Protein AF-F9QA20-F1 (afdb_monomer_lite)

Radius of gyration: 27.25 Å; chains: 1; bounding box: 86×48×30 Å

Secondary structure (DSSP, 8-state):
----------------------------------EEEEEEEEE-SS-EEEEEEEEETTEEEEEEEEETTEEEEEEEEB-TT--SS-EEEETTEEEEE-SS-STTTTTTPPEEEEEEE-SS-EEEEEEEEEE-HHHHHHTT-

Organism: NCBI:txid1035188

Sequence (141 aa):
MKYLKVLSIATLVTLAAACSQNDKPKQMEKKPSTSLVKNAVYNCGGKTLTVNYTFEGKTPISATAYLDNQRIAREMPFDDSYKSLPTFKLDNHRLTLDDGFGPETATTTDVVTLTEATKASDKILAKNCMINAEATAKANQ

Structure (mmCIF, N/CA/C/O backbone):
data_AF-F9QA20-F1
#
_entry.id   AF-F9QA20-F1
#
loop_
_atom_site.group_PDB
_atom_site.id
_atom_site.type_symbol
_atom_site.label_atom_id
_atom_site.label_alt_id
_atom_site.label_comp_id
_atom_site.label_asym_id
_atom_site.label_entity_id
_atom_site.label_seq_id
_atom_site.pdbx_PDB_ins_code
_atom_site.Cartn_x
_atom_site.Cartn_y
_atom_site.Cartn_z
_atom_site.occupancy
_atom_site.B_iso_or_equiv
_atom_site.auth_seq_id
_atom_site.auth_comp_id
_atom_site.auth_asym_id
_atom_site.auth_atom_id
_atom_site.pdbx_PDB_model_num
ATOM 1 N N . MET A 1 1 ? 62.215 -33.985 3.557 1.00 37.22 1 MET A N 1
ATOM 2 C CA . MET A 1 1 ? 63.631 -33.576 3.460 1.00 37.22 1 MET A CA 1
ATOM 3 C C . MET A 1 1 ? 63.727 -32.114 3.860 1.00 37.22 1 MET A C 1
ATOM 5 O O . MET A 1 1 ? 62.857 -31.340 3.484 1.00 37.22 1 MET A O 1
ATOM 9 N N . LYS A 1 2 ? 64.710 -31.790 4.707 1.00 47.50 2 LYS A N 1
ATOM 10 C CA . LYS A 1 2 ? 65.148 -30.425 5.048 1.00 47.50 2 LYS A CA 1
ATOM 11 C C . LYS A 1 2 ? 65.890 -29.804 3.848 1.00 47.50 2 LYS A C 1
ATOM 13 O O . LYS A 1 2 ? 66.030 -30.477 2.834 1.00 47.50 2 LYS A O 1
ATOM 18 N N . TYR A 1 3 ? 66.420 -28.594 4.064 1.00 52.34 3 TYR A N 1
ATOM 19 C CA . TYR A 1 3 ? 67.366 -27.808 3.247 1.00 52.34 3 TYR A CA 1
ATOM 20 C C . TYR A 1 3 ? 66.673 -26.762 2.345 1.00 52.34 3 TYR A C 1
ATOM 22 O O . TYR A 1 3 ? 65.712 -27.084 1.670 1.00 52.34 3 TYR A O 1
ATOM 30 N N . LEU A 1 4 ? 67.073 -25.489 2.279 1.00 40.41 4 LEU A N 1
ATOM 31 C CA . LEU A 1 4 ? 68.143 -24.752 2.952 1.00 40.41 4 LEU A CA 1
ATOM 32 C C . LEU A 1 4 ? 67.872 -23.239 2.796 1.00 40.41 4 LEU A C 1
ATOM 34 O O . LEU A 1 4 ? 67.339 -22.800 1.783 1.00 40.41 4 LEU A O 1
ATOM 38 N N . LYS A 1 5 ? 68.294 -22.470 3.805 1.00 45.84 5 LYS A N 1
ATOM 39 C CA . LYS A 1 5 ? 68.614 -21.029 3.779 1.00 45.84 5 LYS A CA 1
ATOM 40 C C . LYS A 1 5 ? 69.287 -20.588 2.472 1.00 45.84 5 LYS A C 1
ATOM 42 O O . LYS A 1 5 ? 70.161 -21.330 2.050 1.00 45.84 5 LYS A O 1
ATOM 47 N N . VAL A 1 6 ? 69.064 -19.342 2.020 1.00 44.84 6 VAL A N 1
ATOM 48 C CA . VAL A 1 6 ? 70.131 -18.338 1.758 1.00 44.84 6 VAL A CA 1
ATOM 49 C C . VAL A 1 6 ? 69.554 -16.908 1.842 1.00 44.84 6 VAL A C 1
ATOM 51 O O . VAL A 1 6 ? 68.440 -16.639 1.407 1.00 44.84 6 VAL A O 1
ATOM 54 N N . LEU A 1 7 ? 70.351 -16.040 2.472 1.00 42.94 7 LEU A N 1
ATOM 55 C CA . LEU A 1 7 ? 70.215 -14.607 2.739 1.00 42.94 7 LEU A CA 1
ATOM 56 C C . LEU A 1 7 ? 70.669 -13.705 1.566 1.00 42.94 7 LEU A C 1
ATOM 58 O O . LEU A 1 7 ? 71.515 -14.110 0.775 1.00 42.94 7 LEU A O 1
ATOM 62 N N . SER A 1 8 ? 70.265 -12.426 1.664 1.00 43.22 8 SER A N 1
ATOM 63 C CA . SER A 1 8 ? 70.865 -11.211 1.061 1.00 43.22 8 SER A CA 1
ATOM 64 C C . SER A 1 8 ? 70.526 -10.982 -0.421 1.00 43.22 8 SER A C 1
ATOM 66 O O . SER A 1 8 ? 70.498 -11.915 -1.206 1.00 43.22 8 SER A O 1
ATOM 68 N N . ILE A 1 9 ? 70.240 -9.765 -0.900 1.00 48.94 9 ILE A N 1
ATOM 69 C CA . ILE A 1 9 ? 71.041 -8.538 -0.779 1.00 48.94 9 ILE A CA 1
ATOM 70 C C . ILE A 1 9 ? 70.123 -7.300 -0.766 1.00 48.94 9 ILE A C 1
ATOM 72 O O . ILE A 1 9 ? 69.184 -7.190 -1.551 1.00 48.94 9 ILE A O 1
ATOM 76 N N . ALA A 1 10 ? 70.436 -6.356 0.122 1.00 50.38 10 ALA A N 1
ATOM 77 C CA . ALA A 1 10 ? 69.853 -5.023 0.165 1.00 50.38 10 ALA A CA 1
ATOM 78 C C . ALA A 1 10 ? 70.326 -4.178 -1.028 1.00 50.38 10 ALA A C 1
ATOM 80 O O . ALA A 1 10 ? 71.527 -4.049 -1.260 1.00 50.38 10 ALA A O 1
ATOM 81 N N . THR A 1 11 ? 69.397 -3.543 -1.738 1.00 48.59 11 THR A N 1
ATOM 82 C CA . THR A 1 11 ? 69.694 -2.403 -2.612 1.00 48.59 11 THR A CA 1
ATOM 83 C C . THR A 1 11 ? 68.926 -1.191 -2.100 1.00 48.59 11 THR A C 1
ATOM 85 O O . THR A 1 11 ? 67.700 -1.135 -2.133 1.00 48.59 11 THR A O 1
ATOM 88 N N . LEU A 1 12 ? 69.685 -0.240 -1.555 1.00 48.28 12 LEU A N 1
ATOM 89 C CA . LEU A 1 12 ? 69.250 1.122 -1.272 1.00 48.28 12 LEU A CA 1
ATOM 90 C C . LEU A 1 12 ? 68.921 1.812 -2.598 1.00 48.28 12 LEU A C 1
ATOM 92 O O . LEU A 1 12 ? 69.809 1.976 -3.432 1.00 48.28 12 LEU A O 1
ATOM 96 N N . VAL A 1 13 ? 67.679 2.266 -2.760 1.00 49.03 13 VAL A N 1
ATOM 97 C CA . VAL A 1 13 ? 67.348 3.328 -3.712 1.00 49.03 13 VAL A CA 1
ATOM 98 C C . VAL A 1 13 ? 66.612 4.436 -2.963 1.00 49.03 13 VAL A C 1
ATOM 100 O O . VAL A 1 13 ? 65.650 4.221 -2.232 1.00 49.03 13 VAL A O 1
ATOM 103 N N . THR A 1 14 ? 67.202 5.608 -3.130 1.00 47.28 14 THR A N 1
ATOM 104 C CA . THR A 1 14 ? 66.919 6.967 -2.675 1.00 47.28 14 THR A CA 1
ATOM 105 C C . THR A 1 14 ? 65.450 7.372 -2.520 1.00 47.28 14 THR A C 1
ATOM 107 O O . THR A 1 14 ? 64.621 7.106 -3.387 1.00 47.28 14 THR A O 1
ATOM 110 N N . LEU A 1 15 ? 65.175 8.129 -1.449 1.00 48.78 15 LEU A N 1
ATOM 111 C CA . LEU A 1 15 ? 63.938 8.884 -1.241 1.00 48.78 15 LEU A CA 1
ATOM 112 C C . LEU A 1 15 ? 63.710 9.907 -2.364 1.00 48.78 15 LEU A C 1
ATOM 114 O O . LEU A 1 15 ? 64.561 10.759 -2.612 1.00 48.78 15 LEU A O 1
ATOM 118 N N . ALA A 1 16 ? 62.509 9.888 -2.937 1.00 43.69 16 ALA A N 1
ATOM 119 C CA . ALA A 1 16 ? 61.883 11.044 -3.562 1.00 43.69 16 ALA A CA 1
ATOM 120 C C . ALA A 1 16 ? 60.413 11.098 -3.128 1.00 43.69 16 ALA A C 1
ATOM 122 O O . ALA A 1 16 ? 59.760 10.078 -2.910 1.00 43.69 16 ALA A O 1
ATOM 123 N N . ALA A 1 17 ? 59.955 12.319 -2.902 1.00 46.56 17 ALA A N 1
ATOM 124 C CA . ALA A 1 17 ? 58.760 12.669 -2.168 1.00 46.56 17 ALA A CA 1
ATOM 125 C C . ALA A 1 17 ? 57.440 12.329 -2.888 1.00 46.56 17 ALA A C 1
ATOM 127 O O . ALA A 1 17 ? 57.344 12.399 -4.106 1.00 46.56 17 ALA A O 1
ATOM 128 N N . ALA A 1 18 ? 56.432 12.054 -2.055 1.00 41.38 18 ALA A N 1
ATOM 129 C CA . ALA A 1 18 ? 55.031 12.468 -2.165 1.00 41.38 18 ALA A CA 1
ATOM 130 C C . ALA A 1 18 ? 54.280 12.279 -3.503 1.00 41.38 18 ALA A C 1
ATOM 132 O O . ALA A 1 18 ? 54.415 13.069 -4.431 1.00 41.38 18 ALA A O 1
ATOM 133 N N . CYS A 1 19 ? 53.375 11.291 -3.507 1.00 36.91 19 CYS A N 1
ATOM 134 C CA . CYS A 1 19 ? 51.916 11.411 -3.707 1.00 36.91 19 CYS A CA 1
ATOM 135 C C . CYS A 1 19 ? 51.381 10.127 -4.355 1.00 36.91 19 CYS A C 1
ATOM 137 O O . CYS A 1 19 ? 51.406 9.964 -5.572 1.00 36.91 19 CYS A O 1
ATOM 139 N N . SER A 1 20 ? 50.870 9.210 -3.531 1.00 40.53 20 SER A N 1
ATOM 140 C CA . SER A 1 20 ? 50.111 8.052 -4.004 1.00 40.53 20 SER A CA 1
ATOM 141 C C . SER A 1 20 ? 48.804 8.519 -4.645 1.00 40.53 20 SER A C 1
ATOM 143 O O . SER A 1 20 ? 47.886 8.955 -3.949 1.00 40.53 20 SER A O 1
ATOM 145 N N . GLN A 1 21 ? 48.698 8.392 -5.965 1.00 44.31 21 GLN A N 1
ATOM 146 C CA . GLN A 1 21 ? 47.415 8.404 -6.660 1.00 44.31 21 GLN A CA 1
ATOM 147 C C . GLN A 1 21 ? 46.732 7.055 -6.413 1.00 44.31 21 GLN A C 1
ATOM 149 O O . GLN A 1 21 ? 46.955 6.078 -7.117 1.00 44.31 21 GLN A O 1
ATOM 154 N N . ASN A 1 22 ? 45.921 6.999 -5.357 1.00 44.44 22 ASN A N 1
ATOM 155 C CA . ASN A 1 22 ? 44.878 5.990 -5.237 1.00 44.44 22 ASN A CA 1
ATOM 156 C C . ASN A 1 22 ? 43.675 6.481 -6.046 1.00 44.44 22 ASN A C 1
ATOM 158 O O . ASN A 1 22 ? 42.887 7.286 -5.546 1.00 44.44 22 ASN A O 1
ATOM 162 N N . ASP A 1 23 ? 43.520 5.979 -7.270 1.00 47.19 23 ASP A N 1
ATOM 163 C CA . ASP A 1 23 ? 42.251 6.031 -7.993 1.00 47.19 23 ASP A CA 1
ATOM 164 C C . ASP A 1 23 ? 41.222 5.176 -7.241 1.00 47.19 23 ASP A C 1
ATOM 166 O O . ASP A 1 23 ? 41.064 3.975 -7.460 1.00 47.19 23 ASP A O 1
ATOM 170 N N . LYS A 1 24 ? 40.529 5.804 -6.288 1.00 42.19 24 LYS A N 1
ATOM 171 C CA . LYS A 1 24 ? 39.269 5.280 -5.766 1.00 42.19 24 LYS A CA 1
ATOM 172 C C . LYS A 1 24 ? 38.178 5.641 -6.777 1.00 42.19 24 LYS A C 1
ATOM 174 O O . LYS A 1 24 ? 38.083 6.817 -7.138 1.00 42.19 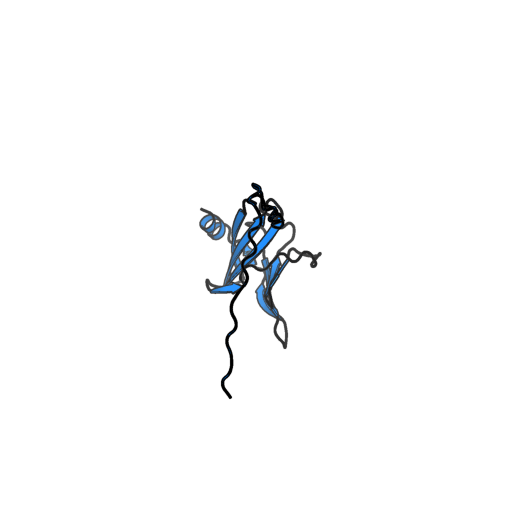24 LYS A O 1
ATOM 179 N N . PRO A 1 25 ? 37.332 4.692 -7.219 1.00 42.91 25 PRO A N 1
ATOM 180 C CA . PRO A 1 25 ? 36.170 5.032 -8.024 1.00 42.91 25 PRO A CA 1
ATOM 181 C C . PRO A 1 25 ? 35.351 6.062 -7.249 1.00 42.91 25 PRO A C 1
ATOM 183 O O . PRO A 1 25 ? 35.024 5.847 -6.079 1.00 42.91 25 PRO A O 1
ATOM 186 N N . LYS A 1 26 ? 35.079 7.203 -7.893 1.00 40.94 26 LYS A N 1
ATOM 187 C CA . LYS A 1 26 ? 34.163 8.226 -7.392 1.00 40.94 26 LYS A CA 1
ATOM 188 C C . LYS A 1 26 ? 32.850 7.526 -7.053 1.00 40.94 26 LYS A C 1
ATOM 190 O O . LYS A 1 26 ? 32.061 7.231 -7.948 1.00 40.94 26 LYS A O 1
ATOM 195 N N . GLN A 1 27 ? 32.617 7.256 -5.770 1.00 45.16 27 GLN A N 1
ATOM 196 C CA . GLN A 1 27 ? 31.257 7.113 -5.290 1.00 45.16 27 GLN A CA 1
ATOM 197 C C . GLN A 1 27 ? 30.594 8.437 -5.644 1.00 45.16 27 GLN A C 1
ATOM 199 O O . GLN A 1 27 ? 30.976 9.485 -5.124 1.00 45.16 27 GLN A O 1
ATOM 204 N N . MET A 1 28 ? 29.686 8.402 -6.618 1.00 46.12 28 MET A N 1
ATOM 205 C CA . MET A 1 28 ? 28.728 9.477 -6.794 1.00 46.12 28 MET A CA 1
ATOM 206 C C . MET A 1 28 ? 27.994 9.555 -5.466 1.00 46.12 28 MET A C 1
ATOM 208 O O . MET A 1 28 ? 27.194 8.683 -5.136 1.00 46.12 28 MET A O 1
ATOM 212 N N . GLU A 1 29 ? 28.366 10.548 -4.670 1.00 46.53 29 GLU A N 1
ATOM 213 C CA . GLU A 1 29 ? 27.689 10.914 -3.445 1.00 46.53 29 GLU A CA 1
ATOM 214 C C . GLU A 1 29 ? 26.242 11.209 -3.853 1.00 46.53 29 GLU A C 1
ATOM 216 O O . GLU A 1 29 ? 25.938 12.252 -4.438 1.00 46.53 29 GLU A O 1
ATOM 221 N N . LYS A 1 30 ? 25.358 10.212 -3.686 1.00 50.62 30 LYS A N 1
ATOM 222 C CA . LYS A 1 30 ? 23.923 10.359 -3.917 1.00 50.62 30 LYS A CA 1
ATOM 223 C C . LYS A 1 30 ? 23.512 11.436 -2.923 1.00 50.62 30 LYS A C 1
ATOM 225 O O . LYS A 1 30 ? 23.455 11.172 -1.723 1.00 50.62 30 LYS A O 1
ATOM 230 N N . LYS A 1 31 ? 23.319 12.667 -3.416 1.00 48.53 31 LYS A N 1
ATOM 231 C CA . LYS A 1 31 ? 22.705 13.774 -2.673 1.00 48.53 31 LYS A CA 1
ATOM 232 C C . LYS A 1 31 ? 21.593 13.167 -1.814 1.00 48.53 31 LYS A C 1
ATOM 234 O O . LYS A 1 31 ? 20.824 12.392 -2.387 1.00 48.53 31 LYS A O 1
ATOM 239 N N . PRO A 1 32 ? 21.501 13.452 -0.502 1.00 48.28 32 PRO A N 1
ATOM 240 C CA . PRO A 1 32 ? 20.461 12.865 0.330 1.00 48.28 32 PRO A CA 1
ATOM 241 C C . PRO A 1 32 ? 19.111 13.227 -0.290 1.00 48.28 32 PRO A C 1
ATOM 243 O O . PRO A 1 32 ? 18.667 14.374 -0.227 1.00 48.28 32 PRO A O 1
ATOM 246 N N . SER A 1 33 ? 18.501 12.273 -0.992 1.00 61.28 33 SER A N 1
ATOM 247 C CA . SER A 1 33 ? 17.148 12.419 -1.494 1.00 61.28 33 SER A CA 1
ATOM 248 C C . SER A 1 33 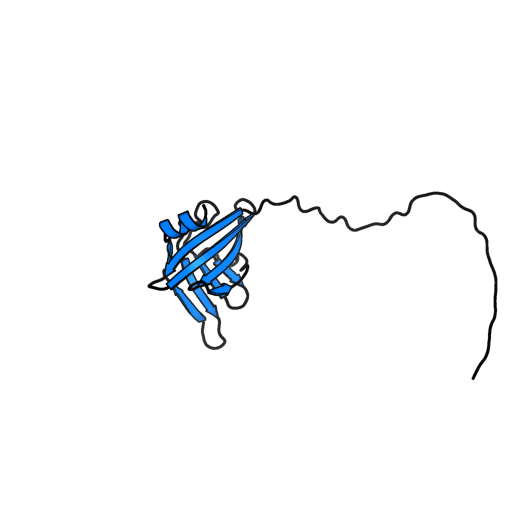? 16.280 12.318 -0.257 1.00 61.28 33 SER A C 1
ATOM 250 O O . SER A 1 33 ? 16.210 11.257 0.360 1.00 61.28 33 SER A O 1
ATOM 252 N N . THR A 1 34 ? 15.692 13.434 0.164 1.00 82.00 34 THR A N 1
ATOM 253 C CA . THR A 1 34 ? 14.754 13.439 1.282 1.00 82.00 34 THR A CA 1
ATOM 254 C C . THR A 1 34 ? 13.590 12.527 0.910 1.00 82.00 34 THR A C 1
ATOM 256 O O . THR A 1 34 ? 12.760 12.880 0.073 1.00 82.00 34 THR A O 1
ATOM 259 N N . SER A 1 35 ? 13.578 11.321 1.473 1.00 88.00 35 SER A N 1
ATOM 260 C CA . SER A 1 35 ? 12.498 10.365 1.279 1.00 88.00 35 SER A CA 1
ATOM 261 C C . SER A 1 35 ? 11.276 10.841 2.055 1.00 88.00 35 SER A C 1
ATOM 263 O O . SER A 1 35 ? 11.372 11.104 3.255 1.00 88.00 35 SER A O 1
ATOM 265 N N . LEU A 1 36 ? 10.136 10.937 1.380 1.00 94.88 36 LEU A N 1
ATOM 266 C CA . LEU A 1 36 ? 8.844 11.215 1.997 1.00 94.88 36 LEU A CA 1
ATOM 267 C C . LEU A 1 36 ? 8.138 9.886 2.261 1.00 94.88 36 LEU A C 1
ATOM 269 O O . LEU A 1 36 ? 8.033 9.059 1.358 1.00 94.88 36 LEU A O 1
ATOM 273 N N . VAL A 1 37 ? 7.626 9.699 3.476 1.00 96.50 37 VAL A N 1
ATOM 274 C CA . VAL A 1 37 ? 6.792 8.545 3.827 1.00 96.50 37 VAL A CA 1
ATOM 275 C C . VAL A 1 37 ? 5.361 9.017 4.066 1.00 96.50 37 VAL A C 1
ATOM 277 O O . VAL A 1 37 ? 5.144 10.011 4.757 1.00 96.50 37 VAL A O 1
ATOM 280 N N . LYS A 1 38 ? 4.390 8.311 3.483 1.00 97.50 38 LYS A N 1
ATOM 281 C CA . LYS A 1 38 ? 2.953 8.502 3.716 1.00 97.50 38 LYS A CA 1
ATOM 282 C C . LYS A 1 38 ? 2.348 7.184 4.174 1.00 97.50 38 LYS A C 1
ATOM 284 O O . LYS A 1 38 ? 2.525 6.167 3.506 1.00 97.50 38 LYS A O 1
ATOM 289 N N . ASN A 1 39 ? 1.621 7.209 5.283 1.00 97.94 39 ASN A N 1
ATOM 290 C CA . ASN A 1 39 ? 0.903 6.039 5.780 1.00 97.94 39 ASN A CA 1
ATOM 291 C C . ASN A 1 39 ? -0.555 6.119 5.325 1.00 97.94 39 ASN A C 1
ATOM 293 O O . ASN A 1 39 ? -1.183 7.160 5.483 1.00 97.94 39 ASN A O 1
ATOM 297 N N . ALA A 1 40 ? -1.108 5.042 4.788 1.00 98.56 40 ALA A N 1
ATOM 298 C CA . ALA A 1 40 ? -2.518 4.949 4.432 1.00 98.56 40 ALA A CA 1
ATOM 299 C C . ALA A 1 40 ? -3.135 3.732 5.112 1.00 98.56 40 ALA A C 1
ATOM 301 O O . ALA A 1 40 ? -2.553 2.646 5.113 1.00 98.56 40 ALA A O 1
ATOM 302 N N . VAL A 1 41 ? -4.306 3.922 5.709 1.00 98.69 41 VAL A N 1
ATOM 303 C CA . VAL A 1 41 ? -5.064 2.866 6.375 1.00 98.69 41 VAL A CA 1
ATOM 304 C C . VAL A 1 41 ? -6.352 2.655 5.598 1.00 98.69 41 VAL A C 1
ATOM 306 O O . VAL A 1 41 ? -7.076 3.607 5.323 1.00 98.69 41 VAL A O 1
ATOM 309 N N . TYR A 1 42 ? -6.648 1.406 5.273 1.00 98.69 42 TYR A N 1
ATOM 310 C CA . TYR A 1 42 ? -7.761 1.005 4.429 1.00 98.69 42 TYR A CA 1
ATOM 311 C C . TYR A 1 42 ? -8.691 0.033 5.155 1.00 98.69 42 TYR A C 1
ATOM 313 O O . TYR A 1 42 ? -8.245 -0.803 5.946 1.00 98.69 42 TYR A O 1
ATOM 321 N N . ASN A 1 43 ? -9.979 0.097 4.822 1.00 98.31 43 ASN A N 1
ATOM 322 C CA . ASN A 1 43 ? -10.971 -0.914 5.169 1.00 98.31 43 ASN A CA 1
ATOM 323 C C . ASN A 1 43 ? -11.245 -1.807 3.953 1.00 98.31 43 ASN A C 1
ATOM 325 O O . ASN A 1 43 ? -11.716 -1.338 2.920 1.00 98.31 43 ASN A O 1
ATOM 329 N N . CYS A 1 44 ? -10.975 -3.101 4.098 1.00 97.50 44 CYS A N 1
ATOM 330 C CA . CYS A 1 44 ? -11.057 -4.107 3.044 1.00 97.50 44 CYS A CA 1
ATOM 331 C C . CYS A 1 44 ? -12.153 -5.144 3.336 1.00 97.50 44 CYS A C 1
ATOM 333 O O . CYS A 1 44 ? -11.880 -6.345 3.378 1.00 97.50 44 CYS A O 1
ATOM 335 N N . GLY A 1 45 ? -13.378 -4.695 3.624 1.00 89.62 45 GLY A N 1
ATOM 336 C CA . GLY A 1 45 ? -14.502 -5.599 3.899 1.00 89.62 45 GLY A CA 1
ATOM 337 C C . GLY A 1 45 ? -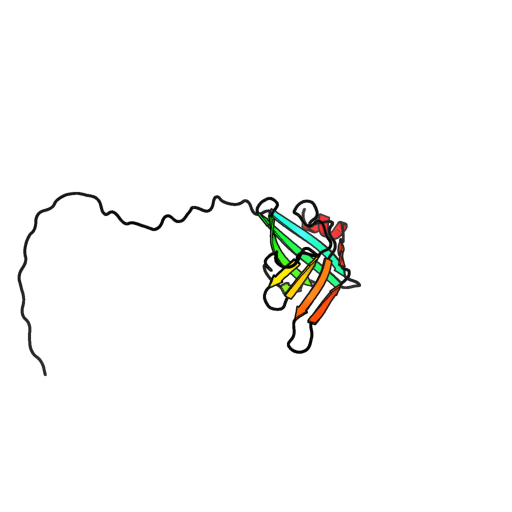14.316 -6.418 5.181 1.00 89.62 45 GLY A C 1
ATOM 338 O O . GLY A 1 45 ? -14.504 -7.631 5.176 1.00 89.62 45 GLY A O 1
ATOM 339 N N . GLY A 1 46 ? -13.911 -5.756 6.270 1.00 91.44 46 GLY A N 1
ATOM 340 C CA . GLY A 1 46 ? -13.715 -6.376 7.589 1.00 91.44 46 GLY A CA 1
ATOM 341 C C . GLY A 1 46 ? -12.258 -6.676 7.949 1.00 91.44 46 GLY A C 1
ATOM 342 O O . GLY A 1 46 ? -11.983 -7.056 9.083 1.00 91.44 46 GLY A O 1
ATOM 343 N N . LYS A 1 47 ? -11.330 -6.466 7.011 1.00 96.75 47 LYS A N 1
ATOM 344 C CA . LYS A 1 47 ? -9.884 -6.455 7.263 1.00 96.75 47 LYS A CA 1
ATOM 345 C C . LYS A 1 47 ? -9.351 -5.034 7.258 1.00 96.75 47 LYS A C 1
ATOM 347 O O . LYS A 1 47 ? -9.841 -4.197 6.498 1.00 96.75 47 LYS A O 1
ATOM 352 N N . THR A 1 48 ? -8.305 -4.799 8.035 1.00 98.25 48 THR A N 1
ATOM 353 C CA . THR A 1 48 ? -7.567 -3.535 8.010 1.00 98.25 48 THR A CA 1
ATOM 354 C C . THR A 1 48 ? -6.267 -3.739 7.254 1.00 98.25 48 THR A C 1
ATOM 356 O O . THR A 1 48 ? -5.429 -4.541 7.660 1.00 98.25 48 THR A O 1
ATOM 359 N N . LEU A 1 49 ? -6.084 -3.005 6.161 1.00 98.69 49 LEU A N 1
ATOM 360 C CA . LEU A 1 49 ? -4.811 -2.946 5.449 1.00 98.69 49 LEU A CA 1
ATOM 361 C C . LEU A 1 49 ? -4.147 -1.609 5.772 1.00 98.69 49 LEU A C 1
ATOM 363 O O . LEU A 1 49 ? -4.741 -0.563 5.551 1.00 98.69 49 LEU A O 1
ATOM 367 N N . THR A 1 50 ? -2.916 -1.633 6.264 1.00 98.62 50 THR A N 1
ATOM 368 C CA . THR A 1 50 ? -2.083 -0.437 6.422 1.00 98.62 50 THR A CA 1
ATOM 369 C C . THR A 1 50 ? -0.936 -0.518 5.432 1.00 98.62 50 THR A C 1
ATOM 371 O O . THR A 1 50 ? -0.264 -1.549 5.349 1.00 98.62 50 THR A O 1
ATOM 374 N N . VAL A 1 51 ? -0.699 0.557 4.686 1.00 98.69 51 VAL A N 1
ATOM 375 C CA . VAL A 1 51 ? 0.400 0.640 3.727 1.00 98.69 51 VAL A CA 1
ATOM 376 C C . VAL A 1 51 ? 1.236 1.882 3.989 1.00 98.69 51 VAL A C 1
ATOM 378 O O . VAL A 1 51 ? 0.712 2.990 4.066 1.00 98.69 51 VAL A O 1
ATOM 381 N N . ASN A 1 52 ? 2.547 1.688 4.088 1.00 98.38 52 ASN A N 1
ATOM 382 C CA . ASN A 1 52 ? 3.514 2.773 4.180 1.00 98.38 52 ASN A CA 1
ATOM 383 C C . ASN A 1 52 ? 4.150 2.951 2.804 1.00 98.38 52 ASN A C 1
ATOM 385 O O . ASN A 1 52 ? 4.872 2.062 2.341 1.00 98.38 52 ASN A O 1
ATOM 389 N N . TYR A 1 53 ? 3.883 4.084 2.166 1.00 98.44 53 TYR A N 1
ATOM 390 C CA . TYR A 1 53 ? 4.419 4.436 0.860 1.00 98.44 53 TYR A CA 1
ATOM 391 C C . TYR A 1 53 ? 5.633 5.335 1.008 1.00 98.44 53 TYR A C 1
ATOM 393 O O . TYR A 1 53 ? 5.579 6.352 1.697 1.00 98.44 53 TYR A O 1
ATOM 401 N N . THR A 1 54 ? 6.710 4.976 0.322 1.00 98.25 54 THR A N 1
ATOM 402 C CA . THR A 1 54 ? 7.934 5.771 0.251 1.00 98.25 54 THR A CA 1
ATOM 403 C C . THR A 1 54 ? 8.013 6.449 -1.106 1.00 98.25 54 THR A C 1
ATOM 405 O O . THR A 1 54 ? 7.831 5.798 -2.136 1.00 98.25 54 THR A O 1
ATOM 408 N N . PHE A 1 55 ? 8.336 7.737 -1.106 1.00 97.38 55 PHE A N 1
ATOM 409 C CA . PHE A 1 55 ? 8.536 8.553 -2.297 1.00 97.38 55 PHE A CA 1
ATOM 410 C C . PHE A 1 55 ? 9.919 9.211 -2.277 1.00 97.38 55 PHE A C 1
ATOM 412 O O . PHE A 1 55 ? 10.395 9.646 -1.227 1.00 97.38 55 PHE A O 1
ATOM 419 N N . GLU A 1 56 ? 10.531 9.361 -3.451 1.00 95.44 56 GLU A N 1
ATOM 420 C CA . GLU A 1 56 ? 11.634 10.298 -3.689 1.00 95.44 56 GLU A CA 1
ATOM 421 C C . GLU A 1 56 ? 11.083 11.457 -4.535 1.00 95.44 56 GLU A C 1
ATOM 423 O O . GLU A 1 56 ? 10.794 11.317 -5.727 1.00 95.44 56 GLU A O 1
ATOM 428 N N . GLY A 1 57 ? 10.870 12.618 -3.908 1.00 92.69 57 GLY A N 1
ATOM 429 C CA . GLY A 1 57 ? 10.166 13.732 -4.546 1.00 92.69 57 GLY A CA 1
ATOM 430 C C . GLY A 1 57 ? 8.723 13.355 -4.905 1.00 92.69 57 GLY A C 1
ATOM 431 O O . GLY A 1 57 ? 7.919 13.073 -4.022 1.00 92.69 57 GLY A O 1
ATOM 432 N N . LYS A 1 58 ? 8.394 13.360 -6.203 1.00 92.31 58 LYS A N 1
ATOM 433 C CA . LYS A 1 58 ? 7.073 12.945 -6.719 1.00 92.31 58 LYS A CA 1
ATOM 434 C C . LYS A 1 58 ? 7.017 11.479 -7.151 1.00 92.31 58 LYS A C 1
ATOM 436 O O . LYS A 1 58 ? 5.950 11.005 -7.527 1.00 92.31 58 LYS A O 1
ATOM 441 N N . THR A 1 59 ? 8.146 10.779 -7.117 1.00 93.56 59 THR A N 1
ATOM 442 C CA . THR A 1 59 ? 8.261 9.422 -7.647 1.00 93.56 59 THR A CA 1
ATOM 443 C C . THR A 1 59 ? 7.965 8.405 -6.547 1.00 93.56 59 THR A C 1
ATOM 445 O O . THR A 1 59 ? 8.643 8.442 -5.516 1.00 93.56 59 THR A O 1
ATOM 448 N N . PRO A 1 60 ? 6.987 7.498 -6.726 1.00 96.19 60 PRO A N 1
ATOM 449 C CA . PRO A 1 60 ? 6.787 6.379 -5.812 1.00 96.19 60 PRO A CA 1
ATOM 450 C C . PRO A 1 60 ? 7.970 5.412 -5.895 1.00 96.19 60 PRO A C 1
ATOM 452 O O . PRO A 1 60 ? 8.417 5.059 -6.981 1.00 96.19 60 PRO A O 1
ATOM 455 N N . ILE A 1 61 ? 8.476 4.988 -4.739 1.00 97.38 61 ILE A N 1
ATOM 456 C CA . ILE A 1 61 ? 9.653 4.119 -4.632 1.00 97.38 61 ILE A CA 1
ATOM 457 C C . ILE A 1 61 ? 9.266 2.749 -4.113 1.00 97.38 61 ILE A C 1
ATOM 459 O O . ILE A 1 61 ? 9.606 1.744 -4.734 1.00 97.38 61 ILE A O 1
ATOM 463 N N . SER A 1 62 ? 8.554 2.690 -2.987 1.00 98.06 62 SER A N 1
ATOM 464 C CA . SER A 1 62 ? 8.178 1.410 -2.399 1.00 98.06 62 SER A CA 1
ATOM 465 C C . SER A 1 62 ? 6.923 1.468 -1.538 1.00 98.06 62 SER A C 1
ATOM 467 O O . SER A 1 62 ? 6.511 2.536 -1.085 1.00 98.06 62 SER A O 1
ATOM 469 N N . ALA A 1 63 ? 6.338 0.298 -1.287 1.00 98.50 63 ALA A N 1
ATOM 470 C CA . ALA A 1 63 ? 5.210 0.102 -0.388 1.00 98.50 63 ALA A CA 1
ATOM 471 C C . ALA A 1 63 ? 5.494 -1.032 0.609 1.00 98.50 63 ALA A C 1
ATOM 473 O O . ALA A 1 63 ? 5.904 -2.128 0.228 1.00 98.50 63 ALA A O 1
ATOM 474 N N . THR A 1 64 ? 5.243 -0.802 1.896 1.00 98.62 64 THR A N 1
ATOM 475 C CA . THR A 1 64 ? 5.245 -1.858 2.924 1.00 98.62 64 THR A CA 1
ATOM 476 C C . THR A 1 64 ? 3.822 -2.082 3.405 1.00 98.62 64 THR A C 1
ATOM 478 O O . THR A 1 64 ? 3.190 -1.134 3.859 1.00 98.62 64 THR A O 1
ATOM 481 N N . ALA A 1 65 ? 3.330 -3.318 3.324 1.00 98.44 65 ALA A N 1
ATOM 482 C CA . ALA A 1 65 ? 1.937 -3.652 3.602 1.00 98.44 65 ALA A CA 1
ATOM 483 C C . ALA A 1 65 ? 1.783 -4.497 4.875 1.00 98.44 65 ALA A C 1
ATOM 485 O O . ALA A 1 65 ? 2.509 -5.475 5.099 1.00 98.44 65 ALA A O 1
ATOM 486 N N . TYR A 1 66 ? 0.784 -4.136 5.675 1.00 98.50 66 TYR A N 1
ATOM 487 C CA . TYR A 1 66 ? 0.371 -4.816 6.894 1.00 98.50 66 TYR A CA 1
ATOM 488 C C . TYR A 1 66 ? -1.112 -5.152 6.797 1.00 98.50 66 TYR A C 1
ATOM 490 O O . TYR A 1 66 ? -1.930 -4.251 6.647 1.00 98.50 66 TYR A O 1
ATOM 498 N N . LEU A 1 67 ? -1.468 -6.427 6.905 1.00 98.00 67 LEU A N 1
ATOM 499 C CA . LEU A 1 67 ? -2.857 -6.872 6.945 1.00 98.00 67 LEU A CA 1
ATOM 500 C C . LEU A 1 67 ? -3.189 -7.303 8.371 1.00 98.00 67 LEU A C 1
ATOM 502 O O . LEU A 1 67 ? -2.493 -8.148 8.927 1.00 98.00 67 LEU A O 1
ATOM 506 N N . ASP A 1 68 ? -4.217 -6.705 8.968 1.00 97.44 68 ASP A N 1
ATOM 507 C CA . ASP A 1 68 ? -4.641 -6.954 10.350 1.00 97.44 68 ASP A CA 1
ATOM 508 C C . ASP A 1 68 ? -3.457 -6.848 11.342 1.00 97.44 68 ASP A C 1
ATOM 510 O O . ASP A 1 68 ? -3.244 -7.697 12.205 1.00 97.44 68 ASP A O 1
ATOM 514 N N . ASN A 1 69 ? -2.644 -5.793 11.176 1.00 95.69 69 ASN A N 1
ATOM 515 C CA . ASN A 1 69 ? -1.398 -5.498 11.906 1.00 95.69 69 ASN A CA 1
ATOM 516 C C . ASN A 1 69 ? -0.235 -6.488 11.701 1.00 95.69 69 ASN A C 1
ATOM 518 O O . ASN A 1 69 ? 0.851 -6.279 12.246 1.00 95.69 69 ASN A O 1
ATOM 522 N N . GLN A 1 70 ? -0.395 -7.520 10.873 1.00 97.44 70 GLN A N 1
ATOM 523 C CA . GLN A 1 70 ? 0.692 -8.411 10.484 1.00 97.44 70 GLN A CA 1
ATOM 524 C C . GLN A 1 70 ? 1.359 -7.910 9.202 1.00 97.44 70 GLN A C 1
ATOM 526 O O . GLN A 1 70 ? 0.708 -7.744 8.172 1.00 97.44 70 GLN A O 1
ATOM 531 N N . ARG A 1 71 ? 2.682 -7.712 9.225 1.00 97.31 71 ARG A N 1
ATOM 532 C CA . ARG A 1 71 ? 3.435 -7.383 8.007 1.00 97.31 71 ARG A CA 1
ATOM 533 C C . ARG A 1 71 ? 3.411 -8.571 7.048 1.00 97.31 71 ARG A C 1
ATOM 535 O O . ARG A 1 71 ? 3.885 -9.648 7.405 1.00 97.31 71 ARG A O 1
ATOM 542 N N . ILE A 1 72 ? 2.922 -8.346 5.836 1.00 96.00 72 ILE A N 1
ATOM 543 C CA . ILE A 1 72 ? 2.807 -9.376 4.792 1.00 96.00 72 ILE A CA 1
ATOM 544 C C . ILE A 1 72 ? 3.821 -9.179 3.662 1.00 96.00 72 ILE A C 1
ATOM 546 O O . ILE A 1 72 ? 4.291 -10.149 3.086 1.00 96.00 72 ILE A O 1
ATOM 550 N N . ALA A 1 73 ? 4.220 -7.934 3.391 1.00 95.75 73 ALA A N 1
ATOM 551 C CA . ALA A 1 73 ? 5.210 -7.599 2.376 1.00 95.75 73 ALA A CA 1
ATOM 552 C C . ALA A 1 73 ? 6.013 -6.372 2.818 1.00 95.75 73 ALA A C 1
ATOM 554 O O . ALA A 1 73 ? 5.474 -5.450 3.437 1.00 95.75 73 ALA A O 1
ATOM 555 N N . ARG A 1 74 ? 7.313 -6.370 2.518 1.00 96.31 74 ARG A N 1
ATOM 556 C CA . ARG A 1 74 ? 8.250 -5.297 2.866 1.00 96.31 74 ARG A CA 1
ATOM 557 C C . ARG A 1 74 ? 8.756 -4.640 1.594 1.00 96.31 74 ARG A C 1
ATOM 559 O O . ARG A 1 74 ? 9.154 -5.361 0.693 1.00 96.31 74 ARG A O 1
ATOM 566 N N . GLU A 1 75 ? 8.796 -3.307 1.587 1.00 96.38 75 GLU A N 1
ATOM 567 C CA . GLU A 1 75 ? 9.524 -2.507 0.588 1.00 96.38 75 GLU A CA 1
ATOM 568 C C . GLU A 1 75 ? 9.282 -2.971 -0.856 1.00 96.38 75 GLU A C 1
ATOM 570 O O . GLU A 1 75 ? 10.208 -3.052 -1.658 1.00 96.38 75 GLU A O 1
ATOM 575 N N . MET A 1 76 ? 8.027 -3.280 -1.197 1.00 98.12 76 MET A N 1
ATOM 576 C CA . MET A 1 76 ? 7.661 -3.659 -2.556 1.00 98.12 76 MET A CA 1
ATOM 577 C C . MET A 1 76 ? 7.994 -2.501 -3.492 1.00 98.12 76 MET A C 1
ATOM 579 O O . MET A 1 76 ? 7.403 -1.442 -3.285 1.00 98.12 76 MET A O 1
ATOM 583 N N . PRO A 1 77 ? 8.906 -2.640 -4.469 1.00 97.88 77 PRO A N 1
ATOM 584 C CA . PRO A 1 77 ? 9.223 -1.559 -5.386 1.00 97.88 77 PRO A CA 1
ATOM 585 C C . PRO A 1 77 ? 8.019 -1.212 -6.256 1.00 97.88 77 PRO A C 1
ATOM 587 O O . PRO A 1 77 ? 7.173 -2.066 -6.545 1.00 97.88 77 PRO A O 1
ATOM 590 N N . PHE A 1 78 ? 7.951 0.051 -6.666 1.00 97.06 78 PHE A N 1
ATOM 591 C CA . PHE A 1 78 ? 7.006 0.478 -7.688 1.00 97.06 78 PHE A CA 1
ATOM 592 C C . PHE A 1 78 ? 7.326 -0.227 -9.015 1.00 97.06 78 PHE A C 1
ATOM 594 O O . PHE A 1 78 ? 8.478 -0.251 -9.445 1.00 97.06 78 PHE A O 1
ATOM 601 N N . ASP A 1 79 ? 6.313 -0.824 -9.638 1.00 94.94 79 ASP A N 1
ATOM 602 C CA . ASP A 1 79 ? 6.420 -1.573 -10.889 1.00 94.94 79 ASP A CA 1
ATOM 603 C C . ASP A 1 79 ? 5.863 -0.721 -12.038 1.00 94.94 79 ASP A C 1
ATOM 605 O O . ASP A 1 79 ? 4.653 -0.655 -12.262 1.00 94.94 79 ASP A O 1
ATOM 609 N N . ASP A 1 80 ? 6.760 -0.056 -12.769 1.00 86.44 80 ASP A N 1
ATOM 610 C CA . ASP A 1 80 ? 6.429 0.816 -13.902 1.00 86.44 80 ASP A CA 1
ATOM 611 C C . ASP A 1 80 ? 6.084 0.051 -15.195 1.00 86.44 80 ASP A C 1
ATOM 613 O O . ASP A 1 80 ? 5.652 0.652 -16.187 1.00 86.44 80 ASP A O 1
ATOM 617 N N . SER A 1 81 ? 6.213 -1.282 -15.189 1.00 86.31 81 SER A N 1
ATOM 618 C CA . SER A 1 81 ? 5.823 -2.131 -16.317 1.00 86.31 81 SER A CA 1
ATOM 619 C C . SER A 1 81 ? 4.301 -2.300 -16.420 1.00 86.31 81 SER A C 1
ATOM 621 O O . SER A 1 81 ? 3.773 -2.525 -17.516 1.00 86.31 81 SER A O 1
ATOM 623 N N . TYR A 1 82 ? 3.576 -2.128 -15.308 1.00 76.19 82 TYR A N 1
ATOM 624 C CA . TYR A 1 82 ? 2.114 -2.169 -15.253 1.00 76.19 82 TYR A CA 1
ATOM 625 C C . TYR A 1 82 ? 1.516 -0.801 -15.597 1.00 76.19 82 TYR A C 1
ATOM 627 O O . TYR A 1 82 ? 1.331 0.066 -14.750 1.00 76.19 82 TYR A O 1
ATOM 635 N N . LYS A 1 83 ? 1.182 -0.604 -16.877 1.00 74.19 83 LYS A N 1
ATOM 636 C CA . LYS A 1 83 ? 0.723 0.703 -17.384 1.00 74.19 83 LYS A CA 1
ATOM 637 C C . LYS A 1 83 ? -0.740 1.048 -17.097 1.00 74.19 83 LYS A C 1
ATOM 639 O O . LYS A 1 83 ? -1.125 2.188 -17.323 1.00 74.19 83 LYS A O 1
ATOM 644 N N . SER A 1 84 ? -1.564 0.092 -16.664 1.00 84.25 84 SER A N 1
ATOM 645 C CA . SER A 1 84 ? -2.997 0.339 -16.455 1.00 84.25 84 SER A CA 1
ATOM 646 C C . SER A 1 84 ? -3.301 0.966 -15.099 1.00 84.25 84 SER A C 1
ATOM 648 O O . SER A 1 84 ? -4.145 1.849 -15.028 1.00 84.25 84 SER A O 1
ATOM 650 N N . LEU A 1 85 ? -2.639 0.501 -14.035 1.00 93.31 85 LEU A N 1
ATOM 651 C CA . LEU A 1 85 ? -2.883 0.929 -12.660 1.00 93.31 85 LEU A CA 1
ATOM 652 C C . LEU A 1 85 ? -1.573 0.955 -11.863 1.00 93.31 85 LEU A C 1
ATOM 654 O O . LEU A 1 85 ? -0.759 0.036 -12.027 1.00 93.31 85 LEU A O 1
ATOM 658 N N . PRO A 1 86 ? -1.377 1.942 -10.967 1.00 96.50 86 PRO A N 1
ATOM 659 C CA . PRO A 1 86 ? -0.201 2.008 -10.110 1.00 96.50 86 PRO A CA 1
ATOM 660 C C . PRO A 1 86 ? -0.047 0.716 -9.306 1.00 96.50 86 PRO A C 1
ATOM 662 O O . PRO A 1 86 ? -0.976 0.264 -8.632 1.00 96.50 86 PRO A O 1
ATOM 665 N N . THR A 1 87 ? 1.126 0.097 -9.406 1.00 97.56 87 THR A N 1
ATOM 666 C CA . THR A 1 87 ? 1.366 -1.236 -8.854 1.00 97.56 87 THR A CA 1
ATOM 667 C C . THR A 1 87 ? 2.701 -1.275 -8.123 1.00 97.56 87 THR A C 1
ATOM 669 O O . THR A 1 87 ? 3.698 -0.743 -8.598 1.00 97.56 87 THR A O 1
ATOM 672 N N . PHE A 1 88 ? 2.719 -1.932 -6.968 1.00 98.06 88 PHE A N 1
ATOM 673 C CA . PHE A 1 88 ? 3.926 -2.288 -6.233 1.00 98.06 88 PHE A CA 1
ATOM 674 C C . PHE A 1 88 ? 4.036 -3.804 -6.164 1.00 98.06 88 PHE A C 1
ATOM 676 O O . PHE A 1 88 ? 3.042 -4.489 -5.900 1.00 98.06 88 PHE A O 1
ATOM 683 N N . LYS A 1 89 ? 5.232 -4.347 -6.392 1.00 96.62 89 LYS A N 1
ATOM 684 C CA . LYS A 1 89 ? 5.415 -5.798 -6.471 1.00 96.62 89 LYS A CA 1
ATOM 685 C C . LYS A 1 89 ? 6.774 -6.237 -5.945 1.00 96.62 89 LYS A C 1
ATOM 687 O O . LYS A 1 89 ? 7.795 -5.745 -6.401 1.00 96.62 89 LYS A O 1
ATOM 692 N N . LEU A 1 90 ? 6.784 -7.230 -5.057 1.00 96.00 90 LEU A N 1
ATOM 693 C CA . LEU A 1 90 ? 7.995 -7.951 -4.652 1.00 96.00 90 LEU A CA 1
ATOM 694 C C . LEU A 1 90 ? 7.678 -9.420 -4.434 1.00 96.00 90 LEU A C 1
ATOM 696 O O . LEU A 1 90 ? 6.658 -9.750 -3.827 1.00 96.00 90 LEU A O 1
ATOM 700 N N . ASP A 1 91 ? 8.573 -10.289 -4.897 1.00 93.81 91 ASP A N 1
ATOM 701 C CA . ASP A 1 91 ? 8.397 -11.736 -4.857 1.00 93.81 91 ASP A CA 1
ATOM 702 C C . ASP A 1 91 ? 7.023 -12.128 -5.430 1.00 93.81 91 ASP A C 1
ATOM 704 O O . ASP A 1 91 ? 6.703 -11.843 -6.589 1.00 93.81 91 ASP A O 1
ATOM 708 N N . ASN A 1 92 ? 6.188 -12.737 -4.592 1.00 95.19 92 ASN A N 1
ATOM 709 C CA . ASN A 1 92 ? 4.844 -13.172 -4.936 1.00 95.19 92 ASN A CA 1
ATOM 710 C C . ASN A 1 92 ? 3.768 -12.135 -4.595 1.00 95.19 92 ASN A C 1
ATOM 712 O O . ASN A 1 92 ? 2.612 -12.340 -4.942 1.00 95.19 92 ASN A O 1
ATOM 716 N N . HIS A 1 93 ? 4.106 -11.033 -3.929 1.00 97.62 93 HIS A N 1
ATOM 717 C CA . HIS A 1 93 ? 3.125 -10.045 -3.498 1.00 97.62 93 HIS A CA 1
ATOM 718 C C . HIS A 1 93 ? 2.948 -8.946 -4.538 1.00 97.62 93 HIS A C 1
ATOM 720 O O . HIS A 1 93 ? 3.923 -8.418 -5.077 1.00 97.62 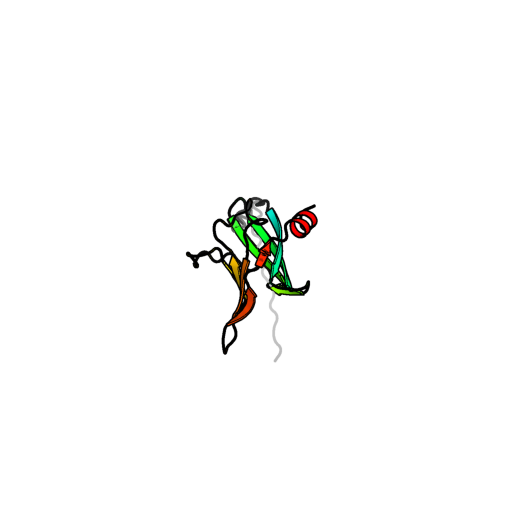93 HIS A O 1
ATOM 726 N N . ARG A 1 94 ? 1.692 -8.576 -4.794 1.00 97.06 94 ARG A N 1
ATOM 727 C CA . ARG A 1 94 ? 1.337 -7.450 -5.661 1.00 97.06 94 ARG A CA 1
ATOM 728 C C . ARG A 1 94 ? 0.242 -6.616 -5.022 1.00 97.06 94 ARG A C 1
ATOM 730 O O . ARG A 1 94 ? -0.837 -7.134 -4.737 1.00 97.06 94 ARG A O 1
ATOM 737 N N . LEU A 1 95 ? 0.530 -5.335 -4.835 1.00 98.19 95 LEU A N 1
ATOM 738 C CA . LEU A 1 95 ? -0.408 -4.308 -4.410 1.00 98.19 95 LEU A CA 1
ATOM 739 C C . LEU A 1 95 ? -0.742 -3.437 -5.620 1.00 98.19 95 LEU A C 1
ATOM 741 O O . LEU A 1 95 ? 0.151 -2.835 -6.206 1.00 98.19 95 LEU A O 1
ATOM 745 N N . THR A 1 96 ? -2.015 -3.361 -5.974 1.00 97.50 96 THR A N 1
ATOM 746 C CA . THR A 1 96 ? -2.516 -2.549 -7.083 1.00 97.50 96 THR A CA 1
ATOM 747 C C . THR A 1 96 ? -3.492 -1.521 -6.538 1.00 97.50 96 THR A C 1
ATOM 749 O O . THR A 1 96 ? -4.390 -1.854 -5.759 1.00 97.50 96 THR A O 1
ATOM 752 N N . LEU A 1 97 ? -3.289 -0.276 -6.944 1.00 97.88 97 LEU A N 1
ATOM 753 C CA . LEU A 1 97 ? -4.025 0.900 -6.500 1.00 97.88 97 LEU A CA 1
ATOM 754 C C . LEU A 1 97 ? -4.964 1.384 -7.596 1.00 97.88 97 LEU A C 1
ATOM 756 O O . LEU A 1 97 ? -4.853 0.953 -8.745 1.00 97.88 97 LEU A O 1
ATOM 760 N N . ASP A 1 98 ? -5.871 2.279 -7.228 1.00 95.81 98 ASP A N 1
ATOM 761 C CA . ASP A 1 98 ? -6.602 3.068 -8.212 1.00 95.81 98 ASP A CA 1
ATOM 762 C C . ASP A 1 98 ? -5.671 4.079 -8.909 1.00 95.81 98 ASP A C 1
ATOM 764 O O . ASP A 1 98 ? -4.49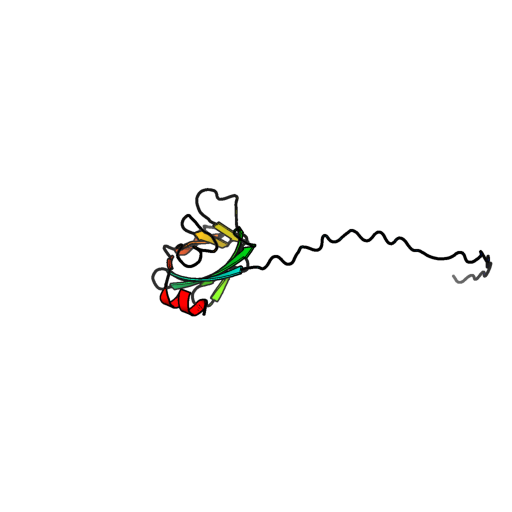1 4.224 -8.557 1.00 95.81 98 ASP A O 1
ATOM 768 N N . ASP A 1 99 ? -6.173 4.747 -9.940 1.00 91.75 99 ASP A N 1
ATOM 769 C CA . ASP A 1 99 ? -5.384 5.678 -10.740 1.00 91.75 99 ASP A CA 1
ATOM 770 C C . ASP A 1 99 ? -4.893 6.929 -9.966 1.00 91.75 99 ASP A C 1
ATOM 772 O O . ASP A 1 99 ? -5.202 7.176 -8.798 1.00 91.75 99 ASP A O 1
ATOM 776 N N . GLY A 1 100 ? -4.009 7.707 -10.603 1.00 89.94 100 GLY A N 1
ATOM 777 C CA . GLY A 1 100 ? -3.569 9.000 -10.060 1.00 89.94 100 GLY A CA 1
ATOM 778 C C . GLY A 1 100 ? -2.680 8.942 -8.807 1.00 89.94 100 GLY A C 1
ATOM 779 O O . GLY A 1 100 ? -2.618 9.918 -8.057 1.00 89.94 100 GLY A O 1
ATOM 780 N N . PHE A 1 101 ? -1.978 7.833 -8.558 1.00 95.56 101 PHE A N 1
ATOM 781 C CA . PHE A 1 101 ? -1.164 7.664 -7.350 1.00 95.56 101 PHE A CA 1
ATOM 782 C C . PHE A 1 101 ? 0.109 8.536 -7.317 1.00 95.56 101 PHE A C 1
ATOM 784 O O . PHE A 1 101 ? 0.933 8.516 -8.231 1.00 95.56 101 PHE A O 1
ATOM 791 N N . GLY A 1 102 ? 0.301 9.259 -6.212 1.00 95.81 102 GLY A N 1
ATOM 792 C CA . GLY A 1 102 ? 1.434 10.144 -5.947 1.00 95.81 102 GLY A CA 1
ATOM 793 C C . GLY A 1 102 ? 1.456 10.622 -4.488 1.00 95.81 102 GLY A C 1
ATOM 794 O O . GLY A 1 102 ? 0.579 10.258 -3.706 1.00 95.81 102 GLY A O 1
ATOM 795 N N . PRO A 1 103 ? 2.430 11.455 -4.081 1.00 95.75 103 PRO A N 1
ATOM 796 C CA . PRO A 1 103 ? 2.592 11.852 -2.677 1.00 95.75 103 PRO A CA 1
ATOM 797 C C . PRO A 1 103 ? 1.398 12.631 -2.100 1.00 95.75 103 PRO A C 1
ATOM 799 O O . PRO A 1 103 ? 1.136 12.532 -0.902 1.00 95.75 103 PRO A O 1
ATOM 802 N N . GLU A 1 104 ? 0.673 13.379 -2.938 1.00 96.38 104 GLU A N 1
ATOM 803 C CA . GLU A 1 104 ? -0.517 14.151 -2.538 1.00 96.38 104 GLU A CA 1
ATOM 804 C C . GLU A 1 104 ? -1.791 13.299 -2.479 1.00 96.38 104 GLU A C 1
ATOM 806 O O . GLU A 1 104 ? -2.738 13.646 -1.783 1.00 96.38 104 GLU A O 1
ATOM 811 N N . THR A 1 105 ? -1.817 12.176 -3.199 1.00 97.69 105 THR A N 1
ATOM 812 C CA . THR A 1 105 ? -2.984 11.289 -3.312 1.00 97.69 105 THR A CA 1
ATOM 813 C C . THR A 1 105 ? -2.813 9.992 -2.526 1.00 97.69 105 THR A C 1
ATOM 815 O O . THR A 1 105 ? -3.773 9.257 -2.332 1.00 97.69 105 THR A O 1
ATOM 818 N N . ALA A 1 106 ? -1.623 9.721 -1.979 1.00 97.44 106 ALA A N 1
ATOM 819 C CA . ALA A 1 106 ? -1.303 8.487 -1.260 1.00 97.44 106 ALA A CA 1
ATOM 820 C C . ALA A 1 106 ? -2.248 8.169 -0.089 1.00 97.44 106 ALA A C 1
ATOM 822 O O . ALA A 1 106 ? -2.405 7.008 0.272 1.00 97.44 106 ALA A O 1
ATOM 823 N N . THR A 1 107 ? -2.865 9.190 0.510 1.00 97.81 107 THR A N 1
ATOM 824 C CA . THR A 1 107 ? -3.805 9.065 1.635 1.00 97.81 107 THR A CA 1
ATOM 825 C C . THR A 1 107 ? -5.274 9.118 1.214 1.00 97.81 107 THR A C 1
ATOM 827 O O . THR A 1 107 ? -6.141 9.164 2.080 1.00 97.81 107 THR A O 1
ATOM 830 N N . THR A 1 108 ? -5.562 9.166 -0.087 1.00 97.88 108 THR A N 1
ATOM 831 C CA . THR A 1 108 ? -6.922 9.249 -0.647 1.00 97.88 108 THR A CA 1
ATOM 832 C C . THR A 1 108 ? -7.165 8.279 -1.804 1.00 97.88 108 THR A C 1
ATOM 834 O O . THR A 1 108 ? -8.315 8.049 -2.150 1.00 97.88 108 THR A O 1
ATOM 837 N N . THR A 1 109 ? -6.116 7.719 -2.409 1.00 98.12 109 THR A N 1
ATOM 838 C CA . THR A 1 109 ? -6.214 6.684 -3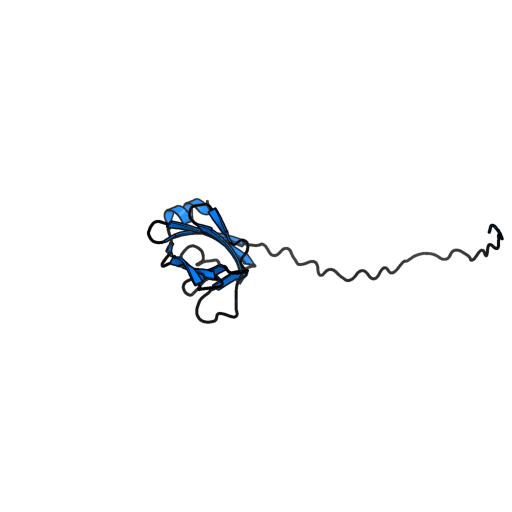.443 1.00 98.12 109 THR A CA 1
ATOM 839 C C . THR A 1 109 ? -6.484 5.328 -2.804 1.00 98.12 109 THR A C 1
ATOM 841 O O . THR A 1 109 ? -5.715 4.876 -1.948 1.00 98.12 109 THR A O 1
ATOM 844 N N . ASP A 1 110 ? -7.543 4.667 -3.262 1.00 98.06 110 ASP A N 1
ATOM 845 C CA . ASP A 1 110 ? -7.963 3.349 -2.798 1.00 98.06 110 ASP A CA 1
ATOM 846 C C . ASP A 1 110 ? -7.054 2.220 -3.308 1.00 98.06 110 ASP A C 1
ATOM 848 O O . ASP A 1 110 ? -6.354 2.331 -4.319 1.00 98.06 110 ASP A O 1
ATOM 852 N N . VAL A 1 111 ? -7.082 1.091 -2.599 1.00 97.88 111 VAL A N 1
ATOM 853 C CA . VAL A 1 111 ? -6.417 -0.144 -3.024 1.00 97.88 111 VAL A CA 1
ATOM 854 C C . VAL A 1 111 ? -7.427 -1.028 -3.752 1.00 97.88 111 VAL A C 1
ATOM 856 O O . VAL A 1 111 ? -8.409 -1.501 -3.176 1.00 97.88 111 VAL A O 1
ATOM 859 N N . VAL A 1 112 ? -7.147 -1.324 -5.019 1.00 97.12 112 VAL A N 1
ATOM 860 C CA . VAL A 1 112 ? -7.962 -2.230 -5.837 1.00 97.12 112 VAL A CA 1
ATOM 861 C C . VAL A 1 112 ? -7.787 -3.662 -5.341 1.00 97.12 112 VAL A C 1
ATOM 863 O O . VAL A 1 112 ? -8.761 -4.334 -4.988 1.00 97.12 112 VAL A O 1
ATOM 866 N N . THR A 1 113 ? -6.539 -4.127 -5.251 1.00 97.12 113 THR A N 1
ATOM 867 C CA . THR A 1 113 ? -6.224 -5.481 -4.782 1.00 97.12 113 THR A CA 1
ATOM 868 C C . THR A 1 113 ? -4.848 -5.580 -4.152 1.00 97.12 113 THR A C 1
ATOM 870 O O . THR A 1 113 ? -3.892 -4.951 -4.595 1.00 97.12 113 THR A O 1
ATOM 873 N N . LEU A 1 114 ? -4.734 -6.495 -3.198 1.00 97.81 114 LEU A N 1
ATOM 874 C CA . LEU A 1 114 ? -3.486 -7.031 -2.688 1.00 97.81 114 LEU A CA 1
ATOM 875 C C . LEU A 1 114 ? -3.522 -8.552 -2.841 1.00 97.81 114 LEU A C 1
ATOM 877 O O . LEU A 1 114 ? -4.419 -9.218 -2.316 1.00 97.81 114 LEU A O 1
ATOM 881 N N . THR A 1 115 ? -2.557 -9.096 -3.571 1.00 97.31 115 THR A N 1
ATOM 882 C CA . THR A 1 115 ? -2.510 -10.513 -3.946 1.00 97.31 115 THR A CA 1
ATOM 883 C C . THR A 1 115 ? -1.182 -11.152 -3.570 1.00 97.31 115 THR A C 1
ATOM 885 O O . THR A 1 115 ? -0.167 -10.467 -3.453 1.00 97.31 115 THR A O 1
ATOM 888 N N . GLU A 1 116 ? -1.213 -12.469 -3.393 1.00 97.25 116 GLU A N 1
ATOM 889 C CA . GLU A 1 116 ? -0.054 -13.343 -3.245 1.00 97.25 116 GLU A CA 1
ATOM 890 C C . GLU A 1 116 ? -0.125 -14.429 -4.325 1.00 97.25 116 GLU A C 1
ATOM 892 O O . GLU A 1 116 ? -1.029 -15.267 -4.324 1.00 97.25 116 GLU A O 1
ATOM 897 N N . ALA A 1 117 ? 0.818 -14.414 -5.260 1.00 94.19 117 ALA A N 1
ATOM 898 C CA . ALA A 1 117 ? 0.965 -15.450 -6.266 1.00 94.19 117 ALA A CA 1
ATOM 899 C C . ALA A 1 117 ? 1.389 -16.772 -5.614 1.00 94.19 117 ALA A C 1
ATOM 901 O O . ALA A 1 117 ? 2.347 -16.834 -4.841 1.00 94.19 117 ALA A O 1
ATOM 902 N N . THR A 1 118 ? 0.702 -17.859 -5.951 1.00 91.94 118 THR A N 1
ATOM 903 C CA . THR A 1 118 ? 1.093 -19.211 -5.534 1.00 91.94 118 THR A CA 1
ATOM 904 C C . THR A 1 118 ? 1.346 -20.083 -6.758 1.00 91.94 118 THR A C 1
ATOM 906 O O . THR A 1 118 ? 1.047 -19.699 -7.886 1.00 91.94 118 THR A O 1
ATOM 909 N N . LYS A 1 119 ? 1.871 -21.297 -6.553 1.00 89.88 119 LYS A N 1
ATOM 910 C CA . LYS A 1 119 ? 2.068 -22.257 -7.653 1.00 89.88 119 LYS A CA 1
ATOM 911 C C . LYS A 1 119 ? 0.762 -22.660 -8.349 1.00 89.88 119 LYS A C 1
ATOM 913 O O . LYS A 1 119 ? 0.814 -23.083 -9.496 1.00 89.88 119 LYS A O 1
ATOM 918 N N . ALA A 1 120 ? -0.369 -22.594 -7.644 1.00 87.56 120 ALA A N 1
ATOM 919 C CA . ALA A 1 120 ? -1.664 -23.041 -8.153 1.00 87.56 120 ALA A CA 1
ATOM 920 C C . ALA A 1 120 ? -2.487 -21.884 -8.733 1.00 87.56 120 ALA A C 1
ATOM 922 O O . ALA A 1 120 ? -3.060 -22.015 -9.811 1.00 87.56 120 ALA A O 1
ATOM 923 N N . SER A 1 121 ? -2.548 -20.761 -8.017 1.00 91.00 121 SER A N 1
ATOM 924 C CA . SER A 1 121 ? -3.279 -19.559 -8.426 1.00 91.00 121 SER A CA 1
ATOM 925 C C . SER A 1 121 ? -2.917 -18.362 -7.550 1.00 91.00 121 SER A C 1
ATOM 927 O O . SER A 1 121 ? -2.454 -18.526 -6.418 1.00 91.00 121 SER A O 1
ATOM 929 N N . ASP A 1 122 ? -3.206 -17.156 -8.025 1.00 94.06 122 ASP A N 1
ATOM 930 C CA . ASP A 1 122 ? -3.090 -15.949 -7.208 1.00 94.06 122 ASP A CA 1
ATOM 931 C C . ASP A 1 122 ? -4.168 -15.945 -6.115 1.00 94.06 122 ASP A C 1
ATOM 933 O O . ASP A 1 122 ? -5.361 -16.115 -6.378 1.00 94.06 122 ASP A O 1
ATOM 937 N N . LYS A 1 123 ? -3.745 -15.760 -4.865 1.00 96.56 123 LYS A N 1
ATOM 938 C CA . LYS A 1 123 ? -4.625 -15.601 -3.711 1.00 96.56 123 LYS A CA 1
ATOM 939 C C . LYS A 1 123 ? -4.877 -14.118 -3.473 1.00 96.56 123 LYS A C 1
ATOM 941 O O . LYS A 1 123 ? -3.941 -13.341 -3.311 1.00 96.56 123 LYS A O 1
ATOM 946 N N . ILE A 1 124 ? -6.144 -13.727 -3.386 1.00 96.69 124 ILE A N 1
ATOM 947 C CA . ILE A 1 124 ? -6.527 -12.373 -2.975 1.00 96.69 124 ILE A CA 1
ATOM 948 C C . ILE A 1 124 ? -6.431 -12.292 -1.450 1.00 96.69 124 ILE A C 1
ATOM 950 O O . ILE A 1 124 ? -7.152 -12.994 -0.742 1.00 96.69 124 ILE A O 1
ATOM 954 N N . LEU A 1 125 ? -5.534 -11.446 -0.946 1.00 97.00 125 LEU A N 1
ATOM 955 C CA . LEU A 1 125 ? -5.376 -11.194 0.487 1.00 97.00 125 LEU A CA 1
ATOM 956 C C . LEU A 1 125 ? -6.298 -10.065 0.962 1.00 97.00 125 LEU A C 1
ATOM 958 O O . LEU A 1 125 ? -6.850 -10.140 2.059 1.00 97.00 125 LEU A O 1
ATOM 962 N N . ALA A 1 126 ? -6.477 -9.041 0.124 1.00 97.69 126 ALA A N 1
ATOM 963 C CA . ALA A 1 126 ? -7.408 -7.940 0.335 1.00 97.69 126 ALA A CA 1
ATOM 964 C C . ALA A 1 126 ? -7.880 -7.377 -1.019 1.00 97.69 126 ALA A C 1
ATOM 966 O O . ALA A 1 126 ? -7.150 -7.444 -2.011 1.00 97.69 126 ALA A O 1
ATOM 967 N N . LYS A 1 127 ? -9.106 -6.851 -1.085 1.00 97.50 127 LYS A N 1
ATOM 968 C CA . LYS A 1 127 ? -9.722 -6.337 -2.320 1.00 97.50 127 LYS A CA 1
ATOM 969 C C . LYS A 1 127 ? -10.714 -5.223 -2.005 1.00 97.50 127 LYS A C 1
ATOM 971 O O . LYS A 1 127 ? -11.355 -5.286 -0.959 1.00 97.50 127 LYS A O 1
ATOM 976 N N . ASN A 1 128 ? -10.873 -4.278 -2.938 1.00 97.31 128 ASN A N 1
ATOM 977 C CA . ASN A 1 128 ? -11.803 -3.146 -2.846 1.00 97.31 128 ASN A CA 1
ATOM 978 C C . ASN A 1 128 ? -11.643 -2.410 -1.506 1.00 97.31 128 ASN A C 1
ATOM 980 O O . ASN A 1 128 ? -12.587 -2.245 -0.736 1.00 97.31 128 ASN A O 1
ATOM 984 N N . CYS A 1 129 ? -10.397 -2.069 -1.207 1.00 98.38 129 CYS A N 1
ATOM 985 C CA . CYS A 1 129 ? -9.962 -1.494 0.048 1.00 98.38 129 CYS A CA 1
ATOM 986 C C . CYS A 1 129 ? -10.090 0.027 -0.022 1.00 98.38 129 CYS A C 1
ATOM 988 O O . CYS A 1 129 ? -9.278 0.684 -0.674 1.00 98.38 129 CYS A O 1
ATOM 990 N N . MET A 1 130 ? -11.085 0.571 0.670 1.00 98.31 130 MET A N 1
ATOM 991 C CA . MET A 1 130 ? -11.334 2.011 0.694 1.00 98.31 130 MET A CA 1
ATOM 992 C C . MET A 1 130 ? -10.514 2.683 1.786 1.00 98.31 130 MET A C 1
ATOM 994 O O . MET A 1 130 ? -10.352 2.119 2.874 1.00 98.31 130 MET A O 1
ATOM 998 N N . ILE A 1 131 ? -10.034 3.895 1.530 1.00 98.31 131 ILE A N 1
ATOM 999 C CA . ILE A 1 131 ? -9.357 4.714 2.533 1.00 98.31 131 ILE A CA 1
ATOM 1000 C C . ILE A 1 131 ? -10.238 4.889 3.776 1.00 98.31 131 ILE A C 1
ATOM 1002 O O . ILE A 1 131 ? -11.384 5.335 3.723 1.00 98.31 131 ILE A O 1
ATOM 1006 N N . ASN A 1 132 ? -9.657 4.591 4.935 1.00 98.38 132 ASN A N 1
ATOM 1007 C CA . ASN A 1 132 ? -10.163 5.023 6.226 1.00 98.38 132 ASN A CA 1
ATOM 1008 C C . ASN A 1 132 ? -9.513 6.371 6.562 1.00 98.38 132 ASN A C 1
ATOM 1010 O O . ASN A 1 132 ? -8.385 6.418 7.060 1.00 98.38 132 ASN A O 1
ATOM 1014 N N . ALA A 1 133 ? -10.218 7.464 6.266 1.00 97.75 133 ALA A N 1
ATOM 1015 C CA . ALA A 1 133 ? -9.692 8.820 6.411 1.00 97.75 133 ALA A CA 1
ATOM 1016 C C . ALA A 1 133 ? -9.275 9.149 7.855 1.00 97.75 133 ALA A C 1
ATOM 1018 O O . ALA A 1 133 ? -8.223 9.748 8.067 1.00 97.75 133 ALA A O 1
ATOM 1019 N N . GLU A 1 134 ? -10.050 8.714 8.853 1.00 97.88 134 GLU A N 1
ATOM 1020 C CA . GLU A 1 134 ? -9.760 8.972 10.268 1.00 97.88 134 GLU A CA 1
ATOM 1021 C C . GLU A 1 134 ? -8.494 8.236 10.725 1.00 97.88 134 GLU A C 1
ATOM 1023 O O . GLU A 1 134 ? -7.568 8.845 11.267 1.00 97.88 134 GLU A O 1
ATOM 1028 N N . ALA A 1 135 ? -8.416 6.929 10.460 1.00 97.88 135 ALA A N 1
ATOM 1029 C CA . ALA A 1 135 ? -7.252 6.131 10.835 1.00 97.88 135 ALA A CA 1
ATOM 1030 C C . ALA A 1 135 ? -5.995 6.568 10.068 1.00 97.88 135 ALA A C 1
ATOM 1032 O O . ALA A 1 135 ? -4.903 6.593 10.635 1.00 97.88 135 ALA A O 1
ATOM 1033 N N . THR A 1 136 ? -6.155 6.965 8.805 1.00 98.38 136 THR A N 1
ATOM 1034 C CA . THR A 1 136 ? -5.076 7.513 7.978 1.00 98.38 136 THR A CA 1
ATOM 1035 C C . THR A 1 136 ? -4.570 8.838 8.534 1.00 98.38 136 THR A C 1
ATOM 1037 O O . THR A 1 136 ? -3.365 8.995 8.714 1.00 98.38 136 THR A O 1
ATOM 1040 N N . ALA A 1 137 ? -5.460 9.773 8.879 1.00 97.50 137 ALA A N 1
ATOM 1041 C CA . ALA A 1 137 ? -5.066 11.035 9.498 1.00 97.50 137 ALA A CA 1
ATOM 1042 C C . ALA A 1 137 ? -4.295 10.790 10.803 1.00 97.50 137 ALA A C 1
ATOM 1044 O O . ALA A 1 137 ? -3.223 11.355 10.994 1.00 97.50 137 ALA A O 1
ATOM 1045 N N . LYS A 1 138 ? -4.781 9.880 11.656 1.00 97.25 138 LYS A N 1
ATOM 1046 C CA . LYS A 1 138 ? -4.109 9.498 12.906 1.00 97.25 138 LYS A CA 1
ATOM 1047 C C . LYS A 1 138 ? -2.724 8.876 12.684 1.00 97.25 138 LYS A C 1
ATOM 1049 O O . LYS A 1 138 ? -1.827 9.109 13.481 1.00 97.25 138 LYS A O 1
ATOM 1054 N N . ALA A 1 139 ? -2.538 8.097 11.618 1.00 95.75 139 ALA A N 1
ATOM 1055 C CA . ALA A 1 139 ? -1.261 7.458 11.294 1.00 95.75 139 ALA A CA 1
ATOM 1056 C C . ALA A 1 139 ? -0.191 8.421 10.737 1.00 95.75 139 ALA A C 1
ATOM 1058 O O . ALA A 1 139 ? 0.951 8.001 10.541 1.00 95.75 139 ALA A O 1
ATOM 1059 N N . ASN A 1 140 ? -0.550 9.676 10.443 1.00 94.69 140 ASN A N 1
ATOM 1060 C CA . ASN A 1 140 ? 0.360 10.701 9.918 1.00 94.69 140 ASN A CA 1
ATOM 1061 C C . ASN A 1 140 ? 0.457 11.951 10.821 1.00 94.69 140 ASN A C 1
ATOM 1063 O O . ASN A 1 140 ? 0.988 12.967 10.373 1.00 94.69 140 ASN A O 1
ATOM 1067 N N . GLN A 1 141 ? -0.076 11.893 12.046 1.00 88.56 141 GLN A N 1
ATOM 1068 C CA . GLN A 1 141 ? 0.162 12.892 13.101 1.00 88.56 141 GLN A CA 1
ATOM 1069 C C . GLN A 1 141 ? 1.492 12.614 13.801 1.00 88.56 141 GLN A C 1
ATOM 1071 O O . GLN A 1 141 ? 2.173 13.603 14.145 1.00 88.56 141 GLN A O 1
#

Foldseek 3Di:
DDDDDDDDDDDDDDDDDDDDPPPDPPPPPPDPQPKDWAWFWWDFPPKIKIWIWIDRVWHTAFIFIAINNHTDDPGFGFDPVPPPFTWGDDDQWIWTWHPDDTPVCVHFIFTAFIWGQDPVGIDTPGHPIGTPNVVRVVVVD

InterPro domains:
  IPR056025 ACP-like domain [PF24574] (39-130)

pLDDT: mean 83.9, std 21.49, range [36.91, 98.69]